Protein AF-A0A5B0QTJ1-F1 (afdb_monomer_lite)

Sequence (177 aa):
MWSIIQPILIGTLFATACVSAVLLEVTHNDKIYWLCSVDHELPADVKPSEVPFRFVGDNVHGKGPKESRFRMMEGTTAKPIWIGNGLPNADHPKWGYGQSEQAKIRFGSTLGALEEDLGYFILVTLNLPGDLAKVEPETWTEILKANRKKLRDAVAREKKNRTQNVLKVQEANHHLN

Radius of gyration: 17.97 Å; chains: 1; bounding box: 39×51×55 Å

Foldseek 3Di:
DDDDDDDDDDDDDDDDDLALWDWDWDDDPNFIKIKTAPSGDDDPPDDLLNDQKGWDDDWDFDPDPATKIKTKMFGNAQQFKAKAALDQDPPFDRTGDGHGDIDIDIHDFCCVLAVDGLHTIMMMGSDDVVVVDDRYNVVVSVRCNVCVVVSSVSSVVSVVVNVVVVVVVVVVVVVVD

Secondary structure (DSSP, 8-state):
----------------------EEEEEETTEEEEEEETT----TTS-GGGSSEEEEEEEEEPSSSS--EEEEEEE-SSS-BEEE-S-TT--S-SS-B-TT-EEEEEEEETHHHHSS---EEEEEE-S-GGGT---SHHHHHHHHHHTHHHHHHHHHHHHHHHHHHHHHHHHHHHT--

Organism: NCBI:txid56615

pLDDT: mean 73.67, std 16.52, range [30.31, 94.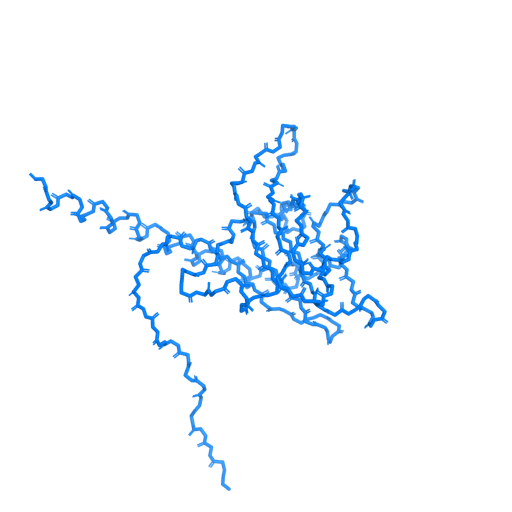62]

Structure (mmCIF, N/CA/C/O backbone):
data_AF-A0A5B0QTJ1-F1
#
_entry.id   AF-A0A5B0QTJ1-F1
#
loop_
_atom_site.group_PDB
_atom_site.id
_atom_site.type_symbol
_atom_site.label_atom_id
_atom_site.label_alt_id
_atom_site.label_comp_id
_atom_site.label_asym_id
_atom_site.label_entity_id
_atom_site.label_seq_id
_atom_site.pdbx_PDB_ins_code
_atom_site.Cartn_x
_atom_site.Cartn_y
_atom_site.Cart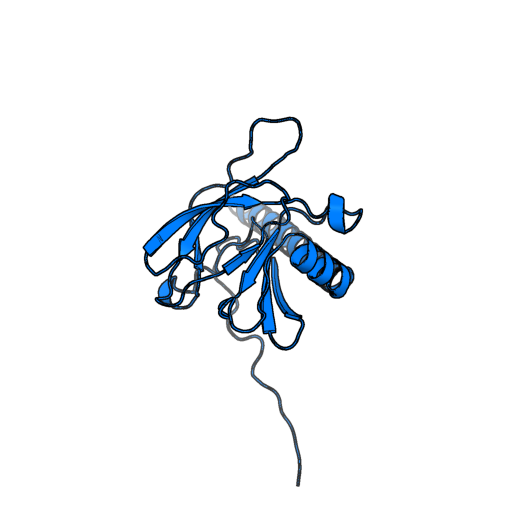n_z
_atom_site.occupancy
_atom_site.B_iso_or_equiv
_atom_site.auth_seq_id
_atom_site.auth_comp_id
_atom_site.auth_asym_id
_atom_site.auth_atom_id
_atom_site.pdbx_PDB_model_num
ATOM 1 N N . MET A 1 1 ? -5.214 -32.773 25.399 1.00 37.38 1 MET A N 1
ATOM 2 C CA . MET A 1 1 ? -3.941 -32.983 24.679 1.00 37.38 1 MET A CA 1
ATOM 3 C C . MET A 1 1 ? -3.869 -31.983 23.535 1.00 37.38 1 MET A C 1
ATOM 5 O O . MET A 1 1 ? -4.754 -31.992 22.692 1.00 37.38 1 MET A O 1
ATOM 9 N N . TRP A 1 2 ? -2.881 -31.086 23.575 1.00 30.31 2 TRP A N 1
ATOM 10 C CA . TRP A 1 2 ? -2.340 -30.358 22.413 1.00 30.31 2 TRP A CA 1
ATOM 11 C C . TRP A 1 2 ? -1.674 -31.394 21.449 1.00 30.31 2 TRP A C 1
ATOM 13 O O . TRP A 1 2 ? -1.455 -32.515 21.894 1.00 30.31 2 TRP A O 1
ATOM 23 N N . SER A 1 3 ? -1.269 -31.188 20.187 1.00 47.53 3 SER A N 1
ATOM 24 C CA . SER A 1 3 ? -0.840 -30.002 19.434 1.00 47.53 3 SER A CA 1
ATOM 25 C C . SER A 1 3 ? -0.382 -30.400 18.004 1.00 47.53 3 SER A C 1
ATOM 27 O O . SER A 1 3 ? 0.082 -31.524 17.838 1.00 47.53 3 SER A O 1
ATOM 29 N N . ILE A 1 4 ? -0.348 -29.409 17.088 1.00 48.38 4 ILE A N 1
ATOM 30 C CA . ILE A 1 4 ? 0.548 -29.219 15.905 1.00 48.38 4 ILE A CA 1
ATOM 31 C C . ILE A 1 4 ? 0.248 -30.160 14.704 1.00 48.38 4 ILE A C 1
ATOM 33 O O . ILE A 1 4 ? 0.205 -31.369 14.856 1.00 48.38 4 ILE A O 1
ATOM 37 N N . ILE A 1 5 ? -0.028 -29.693 13.474 1.00 43.06 5 ILE A N 1
ATOM 38 C CA . ILE A 1 5 ? 0.850 -28.903 12.587 1.00 43.06 5 ILE A CA 1
ATOM 39 C C . ILE A 1 5 ? 0.047 -27.943 11.672 1.00 43.06 5 ILE A C 1
ATOM 41 O O . ILE A 1 5 ? -0.820 -28.361 10.916 1.00 43.06 5 ILE A O 1
ATOM 45 N N . GLN A 1 6 ? 0.404 -26.661 11.803 1.00 39.69 6 GLN A N 1
ATOM 46 C CA . GLN A 1 6 ? 0.530 -25.532 10.857 1.00 39.69 6 GLN A CA 1
ATOM 47 C C . GLN A 1 6 ? -0.255 -25.478 9.521 1.00 39.69 6 GLN A C 1
ATOM 49 O O . GLN A 1 6 ? -0.336 -26.461 8.789 1.00 39.69 6 GLN A O 1
ATOM 54 N N . PRO A 1 7 ? -0.733 -24.270 9.141 1.00 39.62 7 PRO A N 1
ATOM 55 C CA . PRO A 1 7 ? -1.406 -24.026 7.872 1.00 39.62 7 PRO A CA 1
ATOM 56 C C . PRO A 1 7 ? -0.426 -24.252 6.723 1.00 39.62 7 PRO A C 1
ATOM 58 O O . PRO A 1 7 ? 0.738 -23.851 6.802 1.00 39.62 7 PRO A O 1
ATOM 61 N N . ILE A 1 8 ? -0.913 -24.882 5.658 1.00 37.19 8 ILE A N 1
ATOM 62 C CA . ILE A 1 8 ? -0.188 -25.098 4.409 1.00 37.19 8 ILE A CA 1
ATOM 63 C C . ILE A 1 8 ? 0.128 -23.728 3.799 1.00 37.19 8 ILE A C 1
ATOM 65 O O . ILE A 1 8 ? -0.650 -23.127 3.065 1.00 37.19 8 ILE A O 1
ATOM 69 N N . LEU A 1 9 ? 1.292 -23.219 4.185 1.00 34.72 9 LEU A N 1
ATOM 70 C CA . LEU A 1 9 ? 2.129 -22.338 3.399 1.00 34.72 9 LEU A CA 1
ATOM 71 C C . LEU A 1 9 ? 2.622 -23.145 2.184 1.00 34.72 9 LEU A C 1
ATOM 73 O O . LEU A 1 9 ? 2.981 -24.310 2.332 1.00 34.72 9 LEU A O 1
ATOM 77 N N . ILE A 1 10 ? 2.768 -22.473 1.040 1.00 42.69 10 ILE A N 1
ATOM 78 C CA . ILE A 1 10 ? 3.653 -22.874 -0.069 1.00 42.69 10 ILE A CA 1
ATOM 79 C C . ILE A 1 10 ? 3.132 -24.079 -0.868 1.00 42.69 10 ILE A C 1
ATOM 81 O O . ILE A 1 10 ? 3.522 -25.219 -0.634 1.00 42.69 10 ILE A O 1
ATOM 85 N N . GLY A 1 11 ? 2.266 -23.823 -1.852 1.00 35.84 11 GLY A N 1
ATOM 86 C CA . GLY A 1 11 ? 1.607 -24.912 -2.571 1.00 35.84 11 GLY A CA 1
ATOM 87 C C . GLY A 1 11 ? 1.233 -24.702 -4.030 1.00 35.84 11 GLY A C 1
ATOM 88 O O . GLY A 1 11 ? 0.509 -25.551 -4.522 1.00 35.84 11 GLY A O 1
ATOM 89 N N . THR A 1 12 ? 1.717 -23.676 -4.739 1.00 41.53 12 THR A N 1
ATOM 90 C CA . THR A 1 12 ? 1.723 -23.723 -6.216 1.00 41.53 12 THR A CA 1
ATOM 91 C C . THR A 1 12 ? 2.753 -22.762 -6.794 1.00 41.53 12 THR A C 1
ATOM 93 O O . THR A 1 12 ? 2.550 -21.560 -6.913 1.00 41.53 12 THR A O 1
ATOM 96 N N . LEU A 1 13 ? 3.911 -23.331 -7.117 1.00 40.44 13 LEU A N 1
ATOM 97 C CA . LEU A 1 13 ? 4.976 -22.713 -7.890 1.00 40.44 13 LEU A CA 1
ATOM 98 C C . LEU A 1 13 ? 4.757 -23.067 -9.372 1.00 40.44 13 LEU A C 1
ATOM 100 O O . LEU A 1 13 ? 4.503 -24.227 -9.686 1.00 40.44 13 LEU A O 1
ATOM 104 N N . PHE A 1 14 ? 4.961 -22.059 -10.228 1.00 39.28 14 PHE A N 1
ATOM 105 C CA . PHE A 1 14 ? 5.116 -22.068 -11.695 1.00 39.28 14 PHE A CA 1
ATOM 106 C C . PHE A 1 14 ? 3.860 -21.974 -12.582 1.00 39.28 14 PHE A C 1
ATOM 108 O O . PHE A 1 14 ? 3.299 -22.980 -12.997 1.00 39.28 14 PHE A O 1
ATOM 115 N N . ALA A 1 15 ? 3.557 -20.753 -13.049 1.00 37.19 15 ALA A N 1
ATOM 116 C CA . ALA A 1 15 ? 3.979 -20.299 -14.383 1.00 37.19 15 ALA A CA 1
ATOM 117 C C . ALA A 1 15 ? 3.923 -18.755 -14.512 1.00 37.19 15 ALA A C 1
ATOM 119 O O . ALA A 1 15 ? 2.951 -18.100 -14.163 1.00 37.19 15 ALA A O 1
ATOM 120 N N . THR A 1 16 ? 5.037 -18.219 -14.999 1.00 37.88 16 THR A N 1
ATOM 121 C CA . THR A 1 16 ? 5.448 -16.858 -15.384 1.00 37.88 16 THR A CA 1
ATOM 122 C C . THR A 1 16 ? 4.385 -15.779 -15.674 1.00 37.88 16 THR A C 1
ATOM 124 O O . THR A 1 16 ? 3.802 -15.730 -16.752 1.00 37.88 16 THR A O 1
ATOM 127 N N . ALA A 1 17 ? 4.339 -14.779 -14.790 1.00 37.94 17 ALA A N 1
ATOM 128 C CA . ALA A 1 17 ? 4.513 -13.363 -15.130 1.00 37.94 17 ALA A CA 1
ATOM 129 C C . ALA A 1 17 ? 5.384 -12.732 -14.024 1.00 37.94 17 ALA A C 1
ATOM 131 O O . ALA A 1 17 ? 5.374 -13.205 -12.887 1.00 37.94 17 ALA A O 1
ATOM 132 N N . CYS A 1 18 ? 6.215 -11.744 -14.350 1.00 40.78 18 CYS A N 1
ATOM 133 C CA . CYS A 1 18 ? 7.129 -11.096 -13.404 1.00 40.78 18 CYS A CA 1
ATOM 134 C C . CYS A 1 18 ? 6.363 -10.239 -12.391 1.00 40.78 18 CYS A C 1
ATOM 136 O O . CYS A 1 18 ? 6.282 -9.029 -12.541 1.00 40.78 18 CYS A O 1
ATOM 138 N N . VAL A 1 19 ? 5.842 -10.858 -11.339 1.00 48.09 19 VAL A N 1
ATOM 139 C CA . VAL A 1 19 ? 5.060 -10.165 -10.317 1.00 48.09 19 VAL A CA 1
ATOM 140 C C . VAL A 1 19 ? 6.024 -9.493 -9.338 1.00 48.09 19 VAL A C 1
ATOM 142 O O . VAL A 1 19 ? 6.420 -10.093 -8.344 1.00 48.09 19 VAL A O 1
ATOM 145 N N . SER A 1 20 ? 6.469 -8.271 -9.652 1.00 53.62 20 SER A N 1
ATOM 146 C CA . SER A 1 20 ? 7.211 -7.438 -8.700 1.00 53.62 20 SER A CA 1
ATOM 147 C C . SER A 1 20 ? 6.248 -6.913 -7.647 1.00 53.62 20 SER A C 1
ATOM 149 O O . SER A 1 20 ? 5.366 -6.140 -7.980 1.00 53.62 20 SER A O 1
ATOM 151 N N . ALA A 1 21 ? 6.337 -7.346 -6.389 1.00 67.69 21 ALA A N 1
ATOM 152 C CA . ALA A 1 21 ? 5.269 -7.011 -5.445 1.00 67.69 21 ALA A CA 1
ATOM 153 C C . ALA A 1 21 ? 5.648 -7.095 -3.968 1.00 67.69 21 ALA A C 1
ATOM 155 O O . ALA A 1 21 ? 5.596 -8.155 -3.353 1.00 67.69 21 ALA A O 1
ATOM 156 N N . VAL A 1 22 ? 5.895 -5.941 -3.339 1.00 80.88 22 VAL A N 1
ATOM 157 C CA . VAL A 1 22 ? 5.878 -5.854 -1.871 1.00 80.88 22 VAL A CA 1
ATOM 158 C C . VAL A 1 22 ? 4.478 -5.468 -1.409 1.00 80.88 22 VAL A C 1
ATOM 160 O O . VAL A 1 22 ? 4.055 -4.326 -1.589 1.00 80.88 22 VAL A O 1
ATOM 163 N N . LEU A 1 23 ? 3.791 -6.431 -0.797 1.00 87.44 23 LEU A N 1
ATOM 164 C CA . LEU A 1 23 ? 2.561 -6.240 -0.037 1.00 87.44 23 LEU A CA 1
ATOM 165 C C . LEU A 1 23 ? 2.793 -6.766 1.381 1.00 87.44 23 LEU A C 1
ATOM 167 O O . LEU A 1 23 ? 3.123 -7.937 1.565 1.00 87.44 23 LEU A O 1
ATOM 171 N N . LEU A 1 24 ? 2.662 -5.897 2.378 1.00 87.19 24 LEU A N 1
ATOM 172 C CA . LEU A 1 24 ? 2.879 -6.243 3.778 1.00 87.19 24 LEU A CA 1
ATOM 173 C C . LEU A 1 24 ? 1.640 -5.893 4.596 1.00 87.19 24 LEU A C 1
ATOM 175 O O . LEU A 1 24 ? 1.305 -4.720 4.741 1.00 87.19 24 LEU A O 1
ATOM 179 N N . GLU A 1 25 ? 0.998 -6.909 5.161 1.00 89.69 25 GLU A N 1
ATOM 180 C CA . GLU A 1 25 ? -0.056 -6.726 6.156 1.00 89.69 25 GLU A CA 1
ATOM 181 C C . GLU A 1 25 ? 0.549 -6.364 7.517 1.00 89.69 25 GLU A C 1
ATOM 183 O O . GLU A 1 25 ? 1.522 -6.976 7.975 1.00 89.69 25 GLU A O 1
ATOM 188 N N . VAL A 1 26 ? -0.012 -5.342 8.156 1.00 90.44 26 VAL A N 1
ATOM 189 C CA . VAL A 1 26 ? 0.431 -4.814 9.445 1.00 90.44 26 VAL A CA 1
ATOM 190 C C . VAL A 1 26 ? -0.771 -4.427 10.297 1.00 90.44 26 VAL A C 1
ATOM 192 O O . VAL A 1 26 ? -1.801 -3.991 9.787 1.00 90.44 26 VAL A 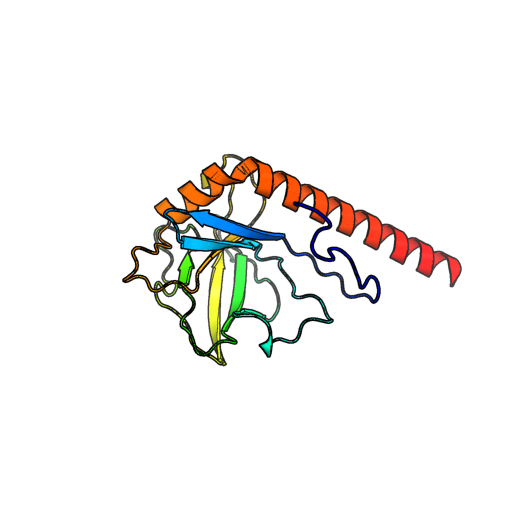O 1
ATOM 195 N N . THR A 1 27 ? -0.613 -4.534 11.612 1.00 91.69 27 THR A N 1
ATOM 196 C CA . THR A 1 27 ? -1.620 -4.083 12.575 1.00 91.69 27 THR A CA 1
ATOM 197 C C . THR A 1 27 ? -1.150 -2.800 13.245 1.00 91.69 27 THR A C 1
ATOM 199 O O . THR A 1 27 ? -0.004 -2.718 13.692 1.00 91.69 27 THR A O 1
ATOM 202 N N . HIS A 1 28 ? -2.029 -1.805 13.334 1.00 89.69 28 HIS A N 1
ATOM 203 C CA . HIS A 1 28 ? -1.787 -0.550 14.044 1.00 89.69 28 HIS A CA 1
ATOM 204 C C . HIS A 1 28 ? -3.086 -0.089 14.714 1.00 89.69 28 HIS A C 1
ATOM 206 O O . HIS A 1 28 ? -4.120 -0.013 14.054 1.00 89.69 28 HIS A O 1
ATOM 212 N N . ASN A 1 29 ? -3.045 0.179 16.024 1.00 89.50 29 ASN A N 1
ATOM 213 C CA . ASN A 1 29 ? -4.222 0.513 16.843 1.00 89.50 29 ASN A CA 1
ATOM 214 C C . ASN A 1 29 ? -5.395 -0.467 16.636 1.00 89.50 29 ASN A C 1
ATOM 216 O O . ASN A 1 29 ? -6.523 -0.059 16.369 1.00 89.50 29 ASN A O 1
ATOM 220 N N . ASP A 1 30 ? -5.097 -1.770 16.681 1.00 88.62 30 ASP A N 1
ATOM 221 C CA . ASP A 1 30 ? -6.047 -2.876 16.477 1.00 88.62 30 ASP A CA 1
ATOM 222 C C . ASP A 1 30 ? -6.745 -2.909 15.106 1.00 88.62 30 ASP A C 1
ATOM 224 O O . ASP A 1 30 ? -7.722 -3.637 14.916 1.00 88.62 30 ASP A O 1
ATOM 228 N N . LYS A 1 31 ? -6.244 -2.150 14.122 1.00 88.50 31 LYS A N 1
ATOM 229 C CA . LYS A 1 31 ? -6.743 -2.151 12.740 1.00 88.50 31 LYS A CA 1
ATOM 230 C C . LYS A 1 31 ? -5.730 -2.758 11.785 1.00 88.50 31 LYS A C 1
ATOM 232 O O . LYS A 1 31 ? -4.521 -2.621 11.979 1.00 88.50 31 LYS A O 1
ATOM 237 N N . ILE A 1 32 ? -6.246 -3.413 10.749 1.00 89.25 32 ILE A N 1
ATOM 238 C CA . ILE A 1 32 ? -5.441 -4.033 9.701 1.00 89.25 32 ILE A CA 1
ATOM 239 C C . ILE A 1 32 ? -5.184 -2.997 8.612 1.00 89.25 32 ILE A C 1
ATOM 241 O O . ILE A 1 32 ? -6.103 -2.340 8.114 1.00 89.25 32 ILE A O 1
ATOM 245 N N . TYR A 1 33 ? -3.918 -2.882 8.239 1.00 89.75 33 TYR A N 1
ATOM 246 C CA . TYR A 1 33 ? -3.470 -2.091 7.112 1.00 89.75 33 TYR A CA 1
ATOM 247 C C . TYR A 1 33 ? -2.573 -2.926 6.210 1.00 89.75 33 TYR A C 1
ATOM 249 O O . TYR A 1 33 ? -1.880 -3.839 6.659 1.00 89.75 33 TYR A O 1
ATOM 257 N N . TRP A 1 34 ? -2.517 -2.547 4.942 1.00 89.88 34 TRP A N 1
ATOM 258 C CA . TRP A 1 34 ? -1.574 -3.089 3.982 1.00 89.88 34 TRP A CA 1
ATOM 259 C C . TRP A 1 34 ? -0.650 -1.983 3.492 1.00 89.88 34 TRP A C 1
ATOM 261 O O . TRP A 1 34 ? -1.101 -0.961 2.979 1.00 89.88 34 TRP A O 1
ATOM 271 N N . LEU A 1 35 ? 0.655 -2.193 3.640 1.00 89.50 35 LEU A N 1
ATOM 272 C CA . LEU A 1 35 ? 1.676 -1.401 2.968 1.00 89.50 35 LEU A CA 1
ATOM 273 C C . LEU A 1 35 ? 1.931 -2.024 1.601 1.00 89.50 35 LEU A C 1
ATOM 275 O O . LEU A 1 35 ? 2.401 -3.160 1.510 1.00 89.50 35 LEU A O 1
ATOM 279 N N . CYS A 1 36 ? 1.620 -1.284 0.545 1.00 88.44 36 CYS A N 1
ATOM 280 C CA . CYS A 1 36 ? 1.695 -1.769 -0.825 1.00 88.44 36 CYS A CA 1
ATOM 281 C C . CYS A 1 36 ? 2.653 -0.905 -1.646 1.00 88.44 36 CYS A C 1
ATOM 283 O O . CYS A 1 36 ? 2.528 0.322 -1.667 1.00 88.44 36 CYS A O 1
ATOM 285 N N . SER A 1 37 ? 3.624 -1.540 -2.301 1.00 88.12 37 SER A N 1
ATOM 286 C CA . SER A 1 37 ? 4.520 -0.862 -3.240 1.00 88.12 37 SER A CA 1
ATOM 287 C C . SER A 1 37 ? 3.767 -0.462 -4.506 1.00 88.12 37 SER A C 1
ATOM 289 O O . SER A 1 37 ? 2.931 -1.216 -4.991 1.00 88.12 37 SER A O 1
ATOM 291 N N . VAL A 1 38 ? 4.104 0.683 -5.103 1.00 84.00 38 VAL A N 1
ATOM 292 C CA . VAL A 1 38 ? 3.542 1.083 -6.407 1.00 84.00 38 VAL A CA 1
ATOM 293 C C . VAL A 1 38 ? 3.860 0.087 -7.518 1.00 84.00 38 VAL A C 1
ATOM 295 O O . VAL A 1 38 ? 3.104 -0.028 -8.477 1.00 84.00 38 VAL A O 1
ATOM 298 N N . ASP A 1 39 ? 4.973 -0.634 -7.390 1.00 80.44 39 ASP A N 1
ATOM 299 C CA . ASP A 1 39 ? 5.388 -1.626 -8.373 1.00 80.44 39 ASP A CA 1
ATOM 300 C C . ASP A 1 39 ? 4.608 -2.934 -8.216 1.00 80.44 39 ASP A C 1
ATOM 302 O O . ASP A 1 39 ? 4.736 -3.781 -9.083 1.00 80.44 39 ASP A O 1
ATOM 306 N N . HIS A 1 40 ? 3.769 -3.066 -7.174 1.00 81.75 40 HIS A N 1
ATOM 307 C CA . HIS A 1 40 ? 2.982 -4.264 -6.900 1.00 81.75 40 HIS A CA 1
ATOM 308 C C . HIS A 1 40 ? 2.143 -4.693 -8.098 1.00 81.75 40 HIS A C 1
ATOM 310 O O . HIS A 1 40 ? 1.293 -3.954 -8.593 1.00 81.75 40 HIS A O 1
ATOM 316 N N . GLU A 1 41 ? 2.360 -5.920 -8.534 1.00 77.81 41 GLU A N 1
ATOM 317 C CA . GLU A 1 41 ? 1.497 -6.614 -9.473 1.00 77.81 41 GLU A CA 1
ATOM 318 C C . GLU A 1 41 ? 0.777 -7.752 -8.752 1.00 77.81 41 GLU A C 1
ATOM 320 O O . GLU A 1 41 ? 1.273 -8.303 -7.768 1.00 77.81 41 GLU A O 1
ATOM 325 N N . LEU A 1 42 ? -0.420 -8.087 -9.226 1.00 74.81 42 LEU A N 1
ATOM 326 C CA . LEU A 1 42 ? -1.103 -9.276 -8.742 1.00 74.81 42 LEU A CA 1
ATOM 327 C C . LEU A 1 42 ? -0.491 -10.511 -9.399 1.00 74.81 42 LEU A C 1
ATOM 329 O O . LEU A 1 42 ? -0.185 -10.463 -10.594 1.00 74.81 42 LEU A O 1
ATOM 333 N N . PRO A 1 43 ? -0.354 -11.622 -8.659 1.00 73.81 43 PRO A N 1
ATOM 334 C CA . PRO A 1 43 ? -0.045 -12.907 -9.260 1.00 73.81 43 PRO A CA 1
ATOM 335 C C . PRO A 1 43 ? -1.019 -13.247 -10.394 1.00 73.81 43 PRO A C 1
ATOM 337 O O . PRO A 1 43 ? -2.213 -12.971 -10.291 1.00 73.81 43 PRO A O 1
ATOM 340 N N . ALA A 1 44 ? -0.513 -13.827 -11.487 1.00 71.06 44 ALA A N 1
ATOM 341 C CA . ALA A 1 44 ? -1.314 -14.117 -12.683 1.00 71.06 44 ALA A CA 1
ATOM 342 C C . ALA A 1 44 ? -2.462 -15.111 -12.419 1.00 71.06 44 ALA A C 1
ATOM 344 O O . ALA A 1 44 ? -3.455 -15.131 -13.144 1.00 71.06 44 ALA A O 1
ATOM 345 N N . ASP A 1 45 ? -2.315 -15.933 -11.385 1.00 74.12 45 ASP A N 1
ATOM 346 C CA . ASP A 1 45 ? -3.292 -16.900 -10.896 1.00 74.12 45 ASP A CA 1
ATOM 347 C C . ASP A 1 45 ? -4.364 -16.283 -9.983 1.00 74.12 45 ASP A C 1
ATOM 349 O O . ASP A 1 45 ? -5.403 -16.908 -9.771 1.00 74.12 45 ASP A O 1
ATOM 353 N N . VAL A 1 46 ? -4.159 -15.058 -9.490 1.00 73.31 46 VAL A N 1
ATOM 354 C CA . VAL A 1 46 ? -5.125 -14.343 -8.647 1.00 73.31 46 VAL A CA 1
ATOM 355 C C . VAL A 1 46 ? -6.086 -13.550 -9.523 1.00 73.31 46 VAL A C 1
ATOM 357 O O . VAL A 1 46 ? -5.699 -12.660 -10.288 1.00 73.31 46 VAL A O 1
ATOM 360 N N . LYS A 1 47 ? -7.382 -13.833 -9.394 1.00 80.75 47 LYS A N 1
ATOM 361 C CA . LYS A 1 47 ? -8.416 -13.107 -10.129 1.00 80.75 47 LYS A CA 1
ATOM 362 C C . LYS A 1 47 ? -8.640 -11.727 -9.506 1.00 80.75 47 LYS A C 1
ATOM 364 O O . LYS A 1 47 ? -8.643 -11.591 -8.283 1.00 80.75 47 LYS A O 1
ATOM 369 N N . PRO A 1 48 ? -8.965 -10.699 -10.312 1.00 76.00 48 PRO A N 1
ATOM 370 C CA . PRO A 1 48 ? -9.282 -9.366 -9.793 1.00 76.00 48 PRO A CA 1
ATOM 371 C C . PRO A 1 48 ? -10.400 -9.354 -8.740 1.00 76.00 48 PRO A C 1
ATOM 373 O O . PRO A 1 48 ? -10.366 -8.551 -7.817 1.00 76.00 48 PRO A O 1
ATOM 376 N N . SER A 1 49 ? -11.373 -10.264 -8.849 1.00 77.75 49 SER A N 1
ATOM 377 C CA . SER A 1 49 ? -12.479 -10.406 -7.893 1.00 77.75 49 SER A CA 1
ATOM 378 C C . SER A 1 49 ? -12.066 -10.938 -6.516 1.00 77.75 49 SER A C 1
ATOM 380 O O . SER A 1 49 ? -12.883 -10.933 -5.603 1.00 77.75 49 SER A O 1
ATOM 382 N N . GLU A 1 50 ? -10.843 -11.448 -6.370 1.00 77.38 50 GLU A N 1
ATOM 383 C CA . GLU A 1 50 ? -10.346 -12.072 -5.135 1.00 77.38 50 GLU A CA 1
ATOM 384 C C . GLU A 1 50 ? -9.561 -11.098 -4.252 1.00 77.38 50 GLU A C 1
ATOM 386 O O . GLU A 1 50 ? -9.231 -11.415 -3.111 1.00 77.38 50 GLU A O 1
ATOM 391 N N . VAL A 1 51 ? -9.286 -9.896 -4.754 1.00 81.38 51 VAL A N 1
ATOM 392 C CA . VAL A 1 51 ? -8.598 -8.839 -4.013 1.00 81.38 51 VAL A CA 1
ATOM 393 C C . VAL A 1 51 ? -9.531 -7.656 -3.794 1.00 81.38 51 VAL A C 1
ATOM 395 O O . VAL A 1 51 ? -10.515 -7.515 -4.517 1.00 81.38 51 VAL A O 1
ATOM 398 N N . PRO A 1 52 ? -9.270 -6.794 -2.799 1.00 79.69 52 PRO A N 1
ATOM 399 C CA . PRO A 1 52 ? -10.059 -5.584 -2.607 1.00 79.69 52 PRO A CA 1
ATOM 400 C C . PRO A 1 52 ? -9.746 -4.496 -3.637 1.00 79.69 52 PRO A C 1
ATOM 402 O O . PRO A 1 52 ? -10.625 -3.713 -3.977 1.00 79.69 52 PRO A O 1
ATOM 405 N N . PHE A 1 53 ? -8.518 -4.440 -4.144 1.00 84.25 53 PHE A N 1
ATOM 406 C CA . PHE A 1 53 ? -8.104 -3.482 -5.160 1.00 84.25 53 PHE A CA 1
ATOM 407 C C . PHE A 1 53 ? -7.015 -4.069 -6.042 1.00 84.25 53 PHE A C 1
ATOM 409 O O . PHE A 1 53 ? -6.341 -5.029 -5.669 1.00 84.25 53 PHE A O 1
ATOM 416 N N . ARG A 1 54 ? -6.767 -3.408 -7.169 1.00 85.62 54 ARG A N 1
ATOM 417 C CA . ARG A 1 54 ? -5.594 -3.662 -8.002 1.00 85.62 54 ARG A CA 1
ATOM 418 C C . ARG A 1 54 ? -5.050 -2.380 -8.598 1.00 85.62 54 ARG A C 1
ATOM 420 O O . ARG A 1 54 ? -5.770 -1.393 -8.734 1.00 85.62 54 ARG A O 1
ATOM 427 N N . PHE A 1 55 ? -3.794 -2.417 -9.013 1.00 86.00 55 PHE A N 1
ATOM 428 C CA . PHE A 1 55 ? -3.275 -1.397 -9.905 1.00 86.00 55 PHE A CA 1
ATOM 429 C C . PHE A 1 55 ? -3.533 -1.771 -11.362 1.00 86.00 55 PHE A C 1
ATOM 431 O O . PHE A 1 55 ? -3.442 -2.939 -11.737 1.00 86.00 55 PHE A O 1
ATOM 438 N N . VAL A 1 56 ? -3.849 -0.771 -12.177 1.00 84.81 56 VAL A N 1
ATOM 439 C CA . VAL A 1 56 ? -4.111 -0.922 -13.608 1.00 84.81 56 VAL A CA 1
ATOM 440 C C . VAL A 1 56 ? -3.216 0.024 -14.406 1.00 84.81 56 VAL A C 1
ATOM 442 O O . VAL A 1 56 ? -2.905 1.131 -13.966 1.00 84.81 56 VAL A O 1
ATOM 445 N N . GLY A 1 57 ? -2.786 -0.429 -15.583 1.00 81.25 57 GLY A N 1
ATOM 446 C CA . GLY A 1 57 ? -1.901 0.328 -16.466 1.00 81.25 57 GLY A CA 1
ATOM 447 C C . GLY A 1 57 ? -0.482 0.548 -15.928 1.00 81.25 57 GLY A C 1
ATOM 448 O O . GLY A 1 57 ? -0.082 0.036 -14.874 1.00 81.25 57 GLY A O 1
ATOM 449 N N . ASP A 1 58 ? 0.271 1.329 -16.699 1.00 79.44 58 ASP A N 1
ATOM 450 C CA . ASP A 1 58 ? 1.690 1.575 -16.467 1.00 79.44 58 ASP A CA 1
ATOM 451 C C . ASP A 1 58 ? 1.949 2.631 -15.391 1.00 79.44 58 ASP A C 1
ATOM 453 O O . ASP A 1 58 ? 1.169 3.562 -15.160 1.00 79.44 58 ASP A O 1
ATOM 457 N N . ASN A 1 59 ? 3.123 2.517 -14.773 1.00 75.56 59 ASN A N 1
ATOM 458 C CA . ASN A 1 59 ? 3.659 3.537 -13.888 1.00 75.56 59 ASN A CA 1
ATOM 459 C C . ASN A 1 59 ? 4.021 4.800 -14.669 1.00 75.56 59 ASN A C 1
ATOM 461 O O . ASN A 1 59 ? 4.933 4.806 -15.497 1.00 75.56 59 ASN A O 1
ATOM 465 N N . VAL A 1 60 ? 3.365 5.908 -14.338 1.00 74.81 60 VAL A N 1
ATOM 466 C CA . VAL A 1 60 ? 3.675 7.215 -14.915 1.00 74.81 60 VAL A CA 1
ATOM 467 C C . VAL A 1 60 ? 4.563 7.984 -13.947 1.00 74.81 60 VAL A C 1
ATOM 469 O O . VAL A 1 60 ? 4.179 8.274 -12.812 1.00 74.81 60 VAL A O 1
ATOM 472 N N . HIS A 1 61 ? 5.755 8.354 -14.407 1.00 70.31 61 HIS A N 1
ATOM 473 C CA . HIS A 1 61 ? 6.634 9.249 -13.665 1.00 70.31 61 HIS A CA 1
ATOM 474 C C . HIS A 1 61 ? 6.103 10.680 -13.787 1.00 70.31 61 HIS A C 1
ATOM 476 O O . HIS A 1 61 ? 5.875 11.191 -14.886 1.00 70.31 61 HIS A O 1
ATOM 482 N N . GLY A 1 62 ? 5.866 11.326 -12.648 1.00 61.56 62 GLY A N 1
ATOM 483 C CA . GLY A 1 62 ? 5.518 12.737 -12.607 1.00 61.56 62 GLY A CA 1
ATOM 484 C C . GLY A 1 62 ? 6.640 13.597 -13.176 1.00 61.56 62 GLY A C 1
ATOM 485 O O . GLY A 1 62 ? 7.810 13.361 -12.894 1.00 61.56 62 GLY A O 1
ATOM 486 N N . LYS A 1 63 ? 6.286 14.637 -13.934 1.00 49.88 63 LYS A N 1
ATOM 487 C CA . LYS A 1 63 ? 7.233 15.695 -14.299 1.00 49.88 63 LYS A CA 1
ATOM 488 C C . LYS A 1 63 ? 7.381 16.644 -13.104 1.00 49.88 63 LYS A C 1
ATOM 490 O O . LYS A 1 63 ? 6.406 17.286 -12.722 1.00 49.88 63 LYS A O 1
ATOM 495 N N . GLY A 1 64 ? 8.566 16.721 -12.498 1.00 52.91 64 GLY A N 1
ATOM 496 C CA . GLY A 1 64 ? 8.863 17.693 -11.440 1.00 52.91 64 GLY A CA 1
ATOM 497 C C . GLY A 1 64 ? 10.057 17.318 -10.549 1.00 52.91 64 GLY A C 1
ATOM 498 O O . GLY A 1 64 ? 10.456 16.158 -10.529 1.00 52.91 64 GLY A O 1
ATOM 499 N N . PRO A 1 65 ? 10.607 18.281 -9.781 1.00 40.12 65 PRO A N 1
ATOM 500 C CA . PRO A 1 65 ? 11.834 18.123 -8.983 1.00 40.12 65 PRO A CA 1
ATOM 501 C C . PRO A 1 65 ? 11.689 17.210 -7.754 1.00 40.12 65 PRO A C 1
ATOM 503 O O . PRO A 1 65 ? 12.667 16.930 -7.070 1.00 40.12 65 PRO A O 1
ATOM 506 N N . LYS A 1 66 ? 10.470 16.754 -7.455 1.00 54.66 66 LYS A N 1
ATOM 507 C CA . LYS A 1 66 ? 10.188 15.716 -6.463 1.00 54.66 66 LYS A CA 1
ATOM 508 C C . LYS A 1 66 ? 9.540 14.572 -7.221 1.00 54.66 66 LYS A C 1
ATOM 510 O O . LYS A 1 66 ? 8.352 14.648 -7.550 1.00 54.66 66 LYS A O 1
ATOM 515 N N . GLU A 1 67 ? 10.350 13.585 -7.579 1.00 60.72 67 GLU A N 1
ATOM 516 C CA . GLU A 1 67 ? 9.913 12.385 -8.277 1.00 60.72 67 GLU A CA 1
ATOM 517 C C . GLU A 1 67 ? 8.697 11.814 -7.543 1.00 60.72 67 GLU A C 1
ATOM 519 O O . GLU A 1 67 ? 8.758 11.426 -6.382 1.00 60.72 67 GLU A O 1
ATOM 524 N N . SER A 1 68 ? 7.539 11.881 -8.188 1.00 68.06 68 SER A N 1
ATOM 525 C CA . SER A 1 68 ? 6.322 11.254 -7.689 1.00 68.06 68 SER A CA 1
ATOM 526 C C . SER A 1 68 ? 5.914 10.241 -8.729 1.00 68.06 68 SER A C 1
ATOM 528 O O . SER A 1 68 ? 5.893 10.545 -9.924 1.00 68.06 68 SER A O 1
ATOM 530 N N . ARG A 1 69 ? 5.614 9.027 -8.283 1.00 79.25 69 ARG A N 1
ATOM 531 C CA . ARG A 1 69 ? 5.015 8.026 -9.155 1.00 79.25 69 ARG A CA 1
ATOM 532 C C . ARG A 1 69 ? 3.508 8.182 -9.138 1.00 79.25 69 ARG A C 1
ATOM 534 O O . ARG A 1 69 ? 2.929 8.614 -8.138 1.00 79.25 69 ARG A O 1
ATOM 541 N N . PHE A 1 70 ? 2.896 7.853 -10.265 1.00 81.06 70 PHE A N 1
ATOM 542 C CA . PHE A 1 70 ? 1.459 7.764 -10.424 1.00 81.06 70 PHE A CA 1
ATOM 543 C C . PHE A 1 70 ? 1.101 6.421 -11.037 1.00 81.06 70 PHE A C 1
ATOM 545 O O . PHE A 1 70 ? 1.783 5.950 -11.945 1.00 81.06 70 PHE A O 1
ATOM 552 N N . ARG A 1 71 ? -0.012 5.861 -10.584 1.00 84.31 71 ARG A N 1
ATOM 553 C CA . ARG A 1 71 ? -0.588 4.631 -11.118 1.00 84.31 71 ARG A CA 1
ATOM 554 C C . ARG A 1 71 ? -2.098 4.692 -10.957 1.00 84.31 71 ARG A C 1
ATOM 556 O O . ARG A 1 71 ? -2.595 5.306 -10.007 1.00 84.31 71 ARG A O 1
ATOM 563 N N . MET A 1 72 ? -2.819 4.109 -11.905 1.00 86.06 72 MET A N 1
ATOM 564 C CA . MET A 1 72 ? -4.257 3.945 -11.758 1.00 86.06 72 MET A CA 1
ATOM 565 C C . MET A 1 72 ? -4.517 2.784 -10.803 1.00 86.06 72 MET A C 1
ATOM 567 O O . MET A 1 72 ? -3.845 1.755 -10.859 1.00 86.06 72 MET A O 1
ATOM 571 N N . MET A 1 73 ? -5.481 2.962 -9.914 1.00 85.81 73 MET A N 1
ATOM 572 C CA . MET A 1 73 ? -5.950 1.938 -8.991 1.00 85.81 73 MET A CA 1
ATOM 573 C C . MET A 1 73 ? -7.437 1.722 -9.232 1.00 85.81 73 MET A C 1
ATOM 575 O O . MET A 1 73 ? -8.162 2.689 -9.447 1.00 85.81 73 MET A O 1
ATOM 579 N N . GLU A 1 74 ? -7.867 0.468 -9.209 1.00 84.38 74 GLU A N 1
ATOM 580 C CA . GLU A 1 74 ? -9.258 0.054 -9.368 1.00 84.38 74 GLU A CA 1
ATOM 581 C C . GLU A 1 74 ? -9.722 -0.666 -8.101 1.00 84.38 74 GLU A C 1
ATOM 583 O O . GLU A 1 74 ? -9.058 -1.601 -7.640 1.00 84.38 74 GLU A O 1
ATOM 588 N N . GLY A 1 75 ? -10.857 -0.236 -7.547 1.00 81.88 75 GLY A N 1
ATOM 589 C CA . GLY A 1 75 ? -11.548 -0.949 -6.474 1.00 81.88 75 GLY A CA 1
ATOM 590 C C . GLY A 1 75 ? -12.308 -2.159 -7.017 1.00 81.88 75 GLY A C 1
ATOM 591 O O . GLY A 1 75 ? -13.056 -2.059 -7.989 1.00 81.88 75 GLY A O 1
ATOM 592 N N . THR A 1 76 ? -12.137 -3.319 -6.391 1.00 80.38 76 THR A N 1
ATOM 593 C CA . THR A 1 76 ? -12.769 -4.587 -6.804 1.00 80.38 76 THR A CA 1
ATOM 594 C C . THR A 1 76 ? -13.754 -5.119 -5.763 1.00 80.38 76 THR A C 1
ATOM 596 O O . THR A 1 76 ? -14.453 -6.098 -6.014 1.00 80.38 76 THR A O 1
ATOM 599 N N . THR A 1 77 ? -13.872 -4.441 -4.619 1.00 77.81 77 THR A N 1
ATOM 600 C CA . THR A 1 77 ? -14.851 -4.730 -3.565 1.00 77.81 77 THR A CA 1
ATOM 601 C C . THR A 1 77 ? -15.969 -3.688 -3.520 1.00 77.81 77 THR A C 1
ATOM 603 O O . THR A 1 77 ? -15.763 -2.522 -3.837 1.00 77.81 77 THR A O 1
ATOM 606 N N . ALA A 1 78 ? -17.156 -4.098 -3.064 1.00 78.56 78 ALA A N 1
ATOM 607 C CA . ALA A 1 78 ? -18.256 -3.185 -2.749 1.00 78.56 78 ALA A CA 1
ATOM 608 C C . ALA A 1 78 ? -17.996 -2.347 -1.479 1.00 78.56 78 ALA A C 1
ATOM 610 O O . ALA A 1 78 ? -18.705 -1.377 -1.221 1.00 78.56 78 ALA A O 1
ATOM 611 N N . LYS A 1 79 ? -17.003 -2.726 -0.660 1.00 78.00 79 LYS A N 1
ATOM 612 C CA . LYS A 1 79 ? -16.608 -1.957 0.525 1.00 78.00 79 LYS A CA 1
ATOM 613 C C . LYS A 1 79 ? -15.682 -0.805 0.127 1.00 78.00 79 LYS A C 1
ATOM 615 O O . LYS A 1 79 ? -14.770 -1.036 -0.659 1.00 78.00 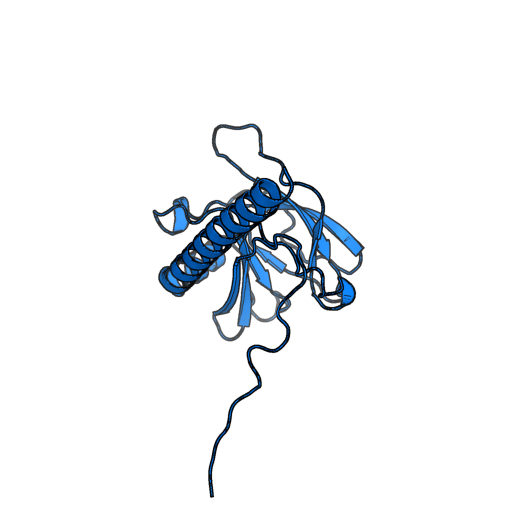79 LYS A O 1
ATOM 620 N N . PRO A 1 80 ? -15.845 0.391 0.714 1.00 79.75 80 PRO A N 1
ATOM 621 C CA . PRO A 1 80 ? -14.926 1.491 0.466 1.00 79.75 80 PRO A CA 1
ATOM 622 C C . PRO A 1 80 ? -13.511 1.134 0.934 1.00 79.75 80 PRO A C 1
ATOM 624 O O . PRO A 1 80 ? -13.327 0.546 2.004 1.00 79.75 80 PRO A O 1
ATOM 627 N N . ILE A 1 81 ? -12.517 1.525 0.140 1.00 82.31 81 ILE A N 1
ATOM 628 C CA . ILE A 1 81 ? -11.095 1.292 0.415 1.00 82.31 81 ILE A CA 1
ATOM 629 C C . ILE A 1 81 ? -10.413 2.612 0.727 1.00 82.31 81 ILE A C 1
ATOM 631 O O . ILE A 1 81 ? -10.433 3.522 -0.095 1.00 82.31 81 ILE A O 1
ATOM 635 N N . TRP A 1 82 ? -9.756 2.702 1.874 1.00 84.81 82 TRP A N 1
ATOM 636 C CA . TRP A 1 82 ? -9.103 3.923 2.333 1.00 84.81 82 TRP A CA 1
ATOM 637 C C . TRP A 1 82 ? -7.616 3.872 2.034 1.00 84.81 82 TRP A C 1
ATOM 639 O O . TRP A 1 82 ? -6.965 2.859 2.296 1.00 84.81 82 TRP A O 1
ATOM 649 N N . ILE A 1 83 ? -7.083 4.960 1.475 1.00 85.56 83 ILE A N 1
ATOM 650 C CA . ILE A 1 83 ? -5.717 5.014 0.956 1.00 85.56 83 ILE A CA 1
ATOM 651 C C . ILE A 1 83 ? -4.992 6.223 1.541 1.00 85.56 83 ILE A C 1
ATOM 653 O O . ILE A 1 83 ? -5.444 7.358 1.412 1.00 85.56 83 ILE A O 1
ATOM 657 N N . GLY A 1 84 ? -3.829 5.970 2.130 1.00 87.19 84 GLY A N 1
ATOM 658 C CA . GLY A 1 84 ? -2.859 6.972 2.553 1.00 87.19 84 GLY A CA 1
ATOM 659 C C . GLY A 1 84 ? -1.616 6.895 1.682 1.00 87.19 84 GLY A C 1
ATOM 660 O O . GLY A 1 84 ? -1.071 5.814 1.470 1.00 87.19 84 GLY A O 1
ATOM 661 N N . ASN A 1 85 ? -1.138 8.025 1.169 1.00 83.56 85 ASN A N 1
ATOM 662 C CA . ASN A 1 85 ? -0.006 8.061 0.236 1.00 83.56 85 ASN A CA 1
ATOM 663 C C . ASN A 1 85 ? 1.222 8.822 0.756 1.00 83.56 85 ASN A C 1
ATOM 665 O O . ASN A 1 85 ? 2.157 9.047 -0.009 1.00 83.56 85 ASN A O 1
ATOM 669 N N . GLY A 1 86 ? 1.216 9.238 2.025 1.00 81.00 86 GLY A N 1
ATOM 670 C CA . GLY A 1 86 ? 2.347 9.920 2.662 1.00 81.00 86 GLY A CA 1
ATOM 671 C C . GLY A 1 86 ? 2.624 11.339 2.152 1.00 81.00 86 GLY A C 1
ATOM 672 O O . GLY A 1 86 ? 3.659 11.910 2.491 1.00 81.00 86 GLY A O 1
ATOM 673 N N . LEU A 1 87 ? 1.740 11.928 1.335 1.00 80.19 87 LEU A N 1
ATOM 674 C CA . LEU A 1 87 ? 1.920 13.276 0.793 1.00 80.19 87 LEU A CA 1
ATOM 675 C C . LEU A 1 87 ? 1.049 14.297 1.552 1.00 80.19 87 LEU A C 1
ATOM 677 O O . LEU A 1 87 ? -0.171 14.155 1.552 1.00 80.19 87 LEU A O 1
ATOM 681 N N . PRO A 1 88 ? 1.633 15.364 2.134 1.00 68.44 88 PRO A N 1
ATOM 682 C CA . PRO A 1 88 ? 0.913 16.288 3.020 1.00 68.44 88 PRO A CA 1
ATOM 683 C C . PRO A 1 88 ? -0.174 17.126 2.324 1.00 68.44 88 PRO A C 1
ATOM 685 O O . PRO A 1 88 ? -1.170 17.464 2.950 1.00 68.44 88 PRO A O 1
ATOM 688 N N . ASN A 1 89 ? -0.014 17.417 1.026 1.00 62.03 89 ASN A N 1
ATOM 689 C CA . ASN A 1 89 ? -0.918 18.271 0.236 1.00 62.03 89 ASN A CA 1
ATOM 690 C C . ASN A 1 89 ? -1.371 17.596 -1.068 1.00 62.03 89 ASN A C 1
ATOM 692 O O . ASN A 1 89 ? -1.570 18.252 -2.087 1.00 62.03 89 ASN A O 1
ATOM 696 N N . ALA A 1 90 ? -1.425 16.267 -1.096 1.00 58.53 90 ALA A N 1
ATOM 697 C CA . ALA A 1 90 ? -1.961 15.576 -2.255 1.00 58.53 90 ALA A CA 1
ATOM 698 C C . ALA A 1 90 ? -3.474 15.846 -2.354 1.00 58.53 90 ALA A C 1
ATOM 700 O O . ALA A 1 90 ? -4.214 15.402 -1.481 1.00 58.53 90 ALA A O 1
ATOM 701 N N . ASP A 1 91 ? -3.930 16.475 -3.446 1.00 49.03 91 ASP A N 1
ATOM 702 C CA . ASP A 1 91 ? -5.351 16.602 -3.858 1.00 49.03 91 ASP A CA 1
ATOM 703 C C . ASP A 1 91 ? -6.016 15.245 -4.173 1.00 49.03 91 ASP A C 1
ATOM 705 O O . ASP A 1 91 ? -7.009 15.142 -4.890 1.00 49.03 91 ASP A O 1
ATOM 709 N N . HIS A 1 92 ? -5.436 14.162 -3.670 1.00 50.16 92 HIS A N 1
ATOM 710 C CA . HIS A 1 92 ? -5.895 12.820 -3.913 1.00 50.16 92 HIS A CA 1
ATOM 711 C C . HIS A 1 92 ? -6.963 12.456 -2.888 1.00 50.16 92 HIS A C 1
ATOM 713 O O . HIS A 1 92 ? -6.944 12.926 -1.748 1.00 50.16 92 HIS A O 1
ATOM 719 N N . PRO A 1 93 ? -7.928 11.647 -3.318 1.00 49.59 93 PRO A N 1
ATOM 720 C CA . PRO A 1 93 ? -9.118 11.338 -2.556 1.00 49.59 93 PRO A CA 1
ATOM 721 C C . PRO A 1 93 ? -8.770 10.783 -1.192 1.00 49.59 93 PRO A C 1
ATOM 723 O O . PRO A 1 93 ? -8.345 9.644 -1.033 1.00 49.59 93 PRO A O 1
ATOM 726 N N . LYS A 1 94 ? -9.044 11.603 -0.190 1.00 51.19 94 LYS A N 1
ATOM 727 C CA . LYS A 1 94 ? -9.038 11.193 1.205 1.00 51.19 94 LYS A CA 1
ATOM 728 C C . LYS A 1 94 ? -10.058 10.066 1.460 1.00 51.19 94 LYS A C 1
ATOM 730 O O . LYS A 1 94 ? -10.127 9.572 2.581 1.00 51.19 94 LYS A O 1
ATOM 735 N N . TRP A 1 95 ? -10.915 9.737 0.484 1.00 56.97 95 TRP A N 1
ATOM 736 C CA . TRP A 1 95 ? -12.199 9.068 0.666 1.00 56.97 95 TRP A CA 1
ATOM 737 C C . TRP A 1 95 ? -12.310 7.799 -0.171 1.00 56.97 95 TRP A C 1
ATOM 739 O O . TRP A 1 95 ? -11.805 7.744 -1.292 1.00 56.97 95 TRP A O 1
ATOM 749 N N . GLY A 1 96 ? -12.921 6.778 0.429 1.00 58.06 96 GLY A N 1
ATOM 750 C CA . GLY A 1 96 ? -12.863 5.424 -0.085 1.00 58.06 96 GLY A CA 1
ATOM 751 C C . GLY A 1 96 ? -13.586 5.200 -1.406 1.00 58.06 96 GLY A C 1
ATOM 752 O O . GLY A 1 96 ? -14.634 5.786 -1.655 1.00 58.06 96 GLY A O 1
ATOM 753 N N . TYR A 1 97 ? -13.003 4.320 -2.217 1.00 67.62 97 TYR A N 1
ATOM 754 C CA . TYR A 1 97 ? -13.519 3.943 -3.531 1.00 67.62 97 TYR A CA 1
ATOM 755 C C . TYR A 1 97 ? -14.258 2.617 -3.483 1.00 67.62 97 TYR A C 1
ATOM 757 O O . TYR A 1 97 ? -13.819 1.692 -2.793 1.00 67.62 97 TYR A O 1
ATOM 765 N N . GLY A 1 98 ? -15.375 2.552 -4.201 1.00 61.53 98 GLY A N 1
ATOM 766 C CA . GLY A 1 98 ? -16.203 1.365 -4.363 1.00 61.53 98 GLY A CA 1
ATOM 767 C C . GLY A 1 98 ? -15.817 0.515 -5.574 1.00 61.53 98 GLY A C 1
ATOM 768 O O . GLY A 1 98 ? -14.813 0.736 -6.255 1.00 61.53 98 GLY A O 1
ATOM 769 N N . GLN A 1 99 ? -16.648 -0.487 -5.841 1.00 64.31 99 GLN A N 1
ATOM 770 C CA . GLN A 1 99 ? -16.446 -1.432 -6.932 1.00 64.31 99 GLN A CA 1
ATOM 771 C C . GLN A 1 99 ? -16.465 -0.711 -8.288 1.00 64.31 99 GLN A C 1
ATOM 773 O O . GLN A 1 99 ? -17.384 0.053 -8.571 1.00 64.31 99 GLN A O 1
ATOM 778 N N . SER A 1 100 ? -15.469 -0.999 -9.129 1.00 65.62 100 SER A N 1
ATOM 779 C CA . SER A 1 100 ? -15.311 -0.462 -10.491 1.00 65.62 100 SER A CA 1
ATOM 780 C C . SER A 1 100 ? -14.943 1.022 -10.588 1.00 65.62 100 SER A C 1
ATOM 782 O O . SER A 1 100 ? -14.863 1.558 -11.695 1.00 65.62 100 SER A O 1
ATOM 784 N N . GLU A 1 101 ? -14.655 1.689 -9.470 1.00 74.19 101 GLU A N 1
ATOM 785 C CA . GLU A 1 101 ? -14.112 3.043 -9.503 1.00 74.19 101 GLU A CA 1
ATOM 786 C C . GLU A 1 101 ? -12.600 3.004 -9.754 1.00 74.19 101 GLU A C 1
ATOM 788 O O . GLU A 1 101 ? -11.858 2.262 -9.102 1.00 74.19 101 GLU A O 1
ATOM 793 N N . GLN A 1 102 ? -12.142 3.815 -10.713 1.00 80.12 102 GLN A N 1
ATOM 794 C CA . GLN A 1 102 ? -10.726 3.988 -11.013 1.00 80.12 102 GLN A CA 1
ATOM 795 C C . GLN A 1 102 ? -10.252 5.372 -10.588 1.00 80.12 102 GLN A C 1
ATOM 797 O O . GLN A 1 102 ? -10.831 6.387 -10.974 1.00 80.12 102 GLN A O 1
ATOM 802 N N . ALA A 1 103 ? -9.144 5.419 -9.856 1.00 78.25 103 ALA A N 1
ATOM 803 C CA . ALA A 1 103 ? -8.537 6.664 -9.417 1.00 78.25 103 ALA A CA 1
ATOM 804 C C . ALA A 1 103 ? -7.047 6.691 -9.752 1.00 78.25 103 ALA A C 1
ATOM 806 O O . ALA A 1 103 ? -6.319 5.716 -9.554 1.00 78.25 103 ALA A O 1
ATOM 807 N N . LYS A 1 104 ? -6.573 7.844 -10.232 1.00 81.44 104 LYS A N 1
ATOM 808 C CA . LYS A 1 104 ? -5.139 8.094 -10.366 1.00 81.44 104 LYS A CA 1
ATOM 809 C C . LYS A 1 104 ? -4.576 8.425 -8.992 1.00 81.44 104 LYS A C 1
ATOM 811 O O . LYS A 1 104 ? -4.857 9.495 -8.447 1.00 81.44 104 LYS A O 1
ATOM 816 N N . ILE A 1 105 ? -3.761 7.528 -8.453 1.00 80.69 105 ILE A N 1
ATOM 817 C CA . ILE A 1 105 ? -3.127 7.706 -7.150 1.00 80.69 105 ILE A CA 1
ATOM 818 C C . ILE A 1 105 ? -1.699 8.195 -7.356 1.00 80.69 105 ILE A C 1
ATOM 820 O O . ILE A 1 105 ? -0.977 7.718 -8.233 1.00 80.69 105 ILE A O 1
ATOM 824 N N . ARG A 1 106 ? -1.303 9.180 -6.554 1.00 80.81 106 ARG A N 1
ATOM 825 C CA . ARG A 1 106 ? 0.081 9.638 -6.436 1.00 80.81 106 ARG A CA 1
ATOM 826 C C . ARG A 1 106 ? 0.712 9.003 -5.215 1.00 80.81 106 ARG A C 1
ATOM 828 O O . ARG A 1 106 ? 0.070 8.965 -4.171 1.00 80.81 106 ARG A O 1
ATOM 835 N N . PHE A 1 107 ? 1.955 8.561 -5.345 1.00 80.62 107 PHE A N 1
ATOM 836 C CA . PHE A 1 107 ? 2.655 7.793 -4.319 1.00 80.62 107 PHE A CA 1
ATOM 837 C C . PHE A 1 107 ? 3.779 8.619 -3.686 1.00 80.62 107 PHE A C 1
ATOM 839 O O . PHE A 1 107 ? 4.556 9.258 -4.403 1.00 80.62 107 PHE A O 1
ATOM 846 N N . GLY A 1 108 ? 3.876 8.592 -2.356 1.00 76.88 108 GLY A N 1
ATOM 847 C CA . GLY A 1 108 ? 5.001 9.146 -1.605 1.00 76.88 108 GLY A CA 1
ATOM 848 C C . GLY A 1 108 ? 6.193 8.188 -1.577 1.00 76.88 108 GLY A C 1
ATOM 849 O O . GLY A 1 108 ? 6.021 6.973 -1.448 1.00 76.88 108 GLY A O 1
ATOM 850 N N . SER A 1 109 ? 7.406 8.734 -1.709 1.00 83.62 109 SER A N 1
ATOM 851 C CA . SER A 1 109 ? 8.653 7.993 -1.460 1.00 83.62 109 SER A CA 1
ATOM 852 C C . SER A 1 109 ? 8.857 7.799 0.043 1.00 83.62 109 SER A C 1
ATOM 854 O O . SER A 1 109 ? 8.507 8.670 0.844 1.00 83.62 109 SER A O 1
ATOM 856 N N . THR A 1 110 ? 9.477 6.685 0.437 1.00 83.44 110 THR A N 1
ATOM 857 C CA . THR A 1 110 ? 9.834 6.447 1.842 1.00 83.44 110 THR A CA 1
ATOM 858 C C . THR A 1 110 ? 11.007 7.291 2.328 1.00 83.44 110 THR A C 1
ATOM 860 O O . THR A 1 110 ? 11.194 7.383 3.539 1.00 83.44 110 THR A O 1
ATOM 863 N N . LEU A 1 111 ? 11.785 7.916 1.435 1.00 82.56 111 LEU A N 1
ATOM 864 C CA . LEU A 1 111 ? 13.019 8.627 1.788 1.00 82.56 111 LEU A CA 1
ATOM 865 C C . LEU A 1 111 ? 12.792 9.722 2.845 1.00 82.56 111 LEU A C 1
ATOM 867 O O . LEU A 1 111 ? 13.606 9.880 3.747 1.00 82.56 111 LEU A O 1
ATOM 871 N N . GLY A 1 112 ? 11.654 10.423 2.795 1.00 81.94 112 GLY A N 1
ATOM 872 C CA . GLY A 1 112 ? 11.301 11.438 3.796 1.00 81.94 112 GLY A CA 1
ATOM 873 C C . GLY A 1 112 ? 10.860 10.876 5.154 1.00 81.94 112 GLY A C 1
ATOM 874 O O . GLY A 1 112 ? 11.013 11.547 6.169 1.00 81.94 112 GLY A O 1
ATOM 875 N N . ALA A 1 113 ? 10.325 9.653 5.195 1.00 84.25 113 ALA A N 1
ATOM 876 C CA . ALA A 1 113 ? 9.816 9.037 6.424 1.00 84.25 113 ALA A CA 1
ATOM 877 C C . ALA A 1 113 ? 10.830 8.115 7.113 1.00 84.25 113 ALA A C 1
ATOM 879 O O . ALA A 1 113 ? 10.814 8.001 8.339 1.00 84.25 113 ALA A O 1
ATOM 880 N N . LEU A 1 114 ? 11.683 7.438 6.341 1.00 86.50 114 LEU A N 1
ATOM 881 C CA . LEU A 1 114 ? 12.613 6.414 6.826 1.00 86.50 114 LEU A CA 1
ATOM 882 C C . LEU A 1 114 ? 14.089 6.809 6.704 1.00 86.50 114 LEU A C 1
ATOM 884 O O . LEU A 1 114 ? 14.936 6.014 7.110 1.00 86.50 114 LEU A O 1
ATOM 888 N N . GLU A 1 115 ? 14.391 7.981 6.128 1.00 83.06 115 GLU A N 1
ATOM 889 C CA . GLU A 1 115 ? 15.756 8.414 5.761 1.00 83.06 115 GLU A CA 1
ATOM 890 C C . GLU A 1 115 ? 16.468 7.421 4.815 1.00 83.06 115 GLU A C 1
ATOM 892 O O . GLU A 1 115 ? 17.680 7.455 4.626 1.00 83.06 115 GLU A O 1
ATOM 897 N N . GLU A 1 116 ? 15.699 6.515 4.209 1.00 83.31 116 GLU A N 1
ATOM 898 C CA . GLU A 1 116 ? 16.135 5.437 3.329 1.00 83.31 116 GLU A CA 1
ATOM 899 C C . GLU A 1 116 ? 15.078 5.275 2.232 1.00 83.31 116 GLU A C 1
ATOM 901 O O . GLU A 1 116 ? 13.879 5.145 2.521 1.00 83.31 116 GLU A O 1
ATOM 906 N N . ASP A 1 117 ? 15.506 5.302 0.968 1.00 84.44 117 ASP A N 1
ATOM 907 C CA . ASP A 1 117 ? 14.596 5.104 -0.158 1.00 84.44 117 ASP A CA 1
ATOM 908 C C . ASP A 1 117 ? 14.421 3.610 -0.452 1.00 84.44 117 ASP A C 1
ATOM 910 O O . ASP A 1 117 ? 15.234 2.958 -1.113 1.00 84.44 117 ASP A O 1
ATOM 914 N N . LEU A 1 118 ? 13.333 3.058 0.073 1.00 86.81 118 LEU A N 1
ATOM 915 C CA . LEU A 1 118 ? 12.863 1.709 -0.209 1.00 86.81 118 LEU A CA 1
ATOM 916 C C . LEU A 1 118 ? 11.908 1.689 -1.413 1.00 86.81 118 LEU A C 1
ATOM 918 O O . LEU A 1 118 ? 11.461 0.611 -1.807 1.00 86.81 118 LEU A O 1
ATOM 922 N N . GLY A 1 119 ? 11.615 2.855 -2.002 1.00 87.69 119 GLY A N 1
ATOM 923 C CA . GLY A 1 119 ? 10.697 3.047 -3.114 1.00 87.69 119 GLY A CA 1
ATOM 924 C C . GLY A 1 119 ? 9.441 3.823 -2.718 1.00 87.69 119 GLY A C 1
ATOM 925 O O . GLY A 1 119 ? 9.420 4.606 -1.767 1.00 87.69 119 GLY A O 1
ATOM 926 N N . TYR A 1 120 ? 8.368 3.598 -3.473 1.00 88.31 120 TYR A N 1
ATOM 927 C CA . TYR A 1 120 ? 7.102 4.317 -3.345 1.00 88.31 120 TYR A CA 1
ATOM 928 C C . TYR A 1 120 ? 6.016 3.387 -2.818 1.00 88.31 120 TYR A C 1
ATOM 930 O O . TYR A 1 120 ? 5.822 2.297 -3.366 1.00 88.31 120 TYR A O 1
ATOM 938 N N . PHE A 1 121 ? 5.303 3.826 -1.782 1.00 88.00 121 PHE A N 1
ATOM 939 C CA . PHE A 1 121 ? 4.324 3.001 -1.078 1.00 88.00 121 PHE A CA 1
ATOM 940 C C . PHE A 1 121 ? 3.026 3.752 -0.797 1.00 88.00 121 PHE A C 1
ATOM 942 O O . PHE A 1 121 ? 3.015 4.964 -0.581 1.00 88.00 121 PHE A O 1
ATOM 949 N N . ILE A 1 122 ? 1.937 2.993 -0.730 1.00 89.06 122 ILE A N 1
ATOM 950 C CA . ILE A 1 122 ? 0.671 3.412 -0.130 1.00 89.06 122 ILE A CA 1
ATOM 951 C C . ILE A 1 122 ? 0.366 2.562 1.097 1.00 89.06 122 ILE A C 1
ATOM 953 O O . ILE A 1 122 ? 0.786 1.409 1.202 1.00 89.06 122 ILE A O 1
ATOM 957 N N . LEU A 1 123 ? -0.387 3.154 2.010 1.00 89.88 123 LEU A N 1
ATOM 958 C CA . LEU A 1 123 ? -1.083 2.481 3.089 1.00 89.88 123 LEU A CA 1
ATOM 959 C C . LEU A 1 123 ? -2.532 2.285 2.652 1.00 89.88 123 LEU A C 1
ATOM 961 O O . LEU A 1 123 ? -3.168 3.238 2.211 1.00 89.88 123 LEU A O 1
ATOM 965 N N . VAL A 1 124 ? -3.050 1.072 2.778 1.00 88.69 124 VAL A N 1
ATOM 966 C CA . VAL A 1 124 ? -4.429 0.739 2.416 1.00 88.69 124 VAL A CA 1
ATOM 967 C C . VAL A 1 124 ? -5.137 0.109 3.606 1.00 88.69 124 VAL A C 1
ATOM 969 O O . VAL A 1 124 ? -4.531 -0.673 4.333 1.00 88.69 124 VAL A O 1
ATOM 972 N N . THR A 1 125 ? -6.419 0.411 3.803 1.00 88.38 125 THR A N 1
ATOM 973 C CA . THR A 1 125 ? -7.275 -0.301 4.760 1.00 88.38 125 THR A CA 1
ATOM 974 C C . THR A 1 125 ? -8.716 -0.410 4.261 1.00 88.38 125 THR A C 1
ATOM 976 O O . THR A 1 125 ? -9.187 0.409 3.474 1.00 88.38 125 THR A O 1
ATOM 979 N N . LEU A 1 126 ? -9.415 -1.446 4.723 1.00 86.31 126 LEU A N 1
ATOM 980 C CA . LEU A 1 126 ? -10.854 -1.649 4.516 1.00 86.31 126 LEU A CA 1
ATOM 981 C C . LEU A 1 126 ? -11.671 -1.264 5.755 1.00 86.31 126 LEU A C 1
ATOM 983 O O . LEU A 1 126 ? -12.899 -1.351 5.740 1.00 86.31 126 LEU A O 1
ATOM 987 N N . ASN A 1 127 ? -11.002 -0.885 6.845 1.00 84.94 127 ASN A N 1
ATOM 988 C CA . ASN A 1 127 ? -11.650 -0.419 8.059 1.00 84.94 127 ASN A CA 1
ATOM 989 C C . ASN A 1 127 ? -12.281 0.955 7.815 1.00 84.94 127 ASN A C 1
ATOM 991 O O . ASN A 1 127 ? -11.708 1.793 7.121 1.00 84.94 127 ASN A O 1
ATOM 995 N N . LEU A 1 128 ? -13.464 1.192 8.385 1.00 74.12 128 LEU A N 1
ATOM 996 C CA . LEU A 1 128 ? -14.145 2.472 8.226 1.00 74.12 128 LEU A CA 1
ATOM 997 C C . LEU A 1 128 ? -13.392 3.566 9.009 1.00 74.12 128 LEU A C 1
ATOM 999 O O . LEU A 1 128 ? -12.932 3.300 10.120 1.00 74.12 128 LEU A O 1
ATOM 1003 N N . PRO A 1 129 ? -13.318 4.818 8.520 1.00 63.72 129 PRO A N 1
ATOM 1004 C CA . PRO A 1 129 ? -12.646 5.910 9.229 1.00 63.72 129 PRO A CA 1
ATOM 1005 C C . PRO A 1 129 ? -13.315 6.241 10.565 1.00 63.72 129 PRO A C 1
ATOM 1007 O O . PRO A 1 129 ? -12.672 6.736 11.485 1.00 63.72 129 PRO A O 1
ATOM 1010 N N . GLY A 1 130 ? -14.608 5.919 10.696 1.00 65.38 130 GLY A N 1
ATOM 1011 C CA . GLY A 1 130 ? -15.354 6.013 11.952 1.00 65.38 130 GLY A CA 1
ATOM 1012 C C . GLY A 1 130 ? -14.894 5.022 13.026 1.00 65.38 130 GLY A C 1
ATOM 1013 O O . GLY A 1 130 ? -15.124 5.268 14.205 1.00 65.38 130 GLY A O 1
ATOM 1014 N N . ASP A 1 131 ? -14.173 3.960 12.653 1.00 68.56 131 ASP A N 1
ATOM 1015 C CA . ASP A 1 131 ? -13.647 2.962 13.588 1.00 68.56 131 ASP A CA 1
ATOM 1016 C C . ASP A 1 131 ? -12.282 3.362 14.174 1.00 68.56 131 ASP A C 1
ATOM 1018 O O . ASP A 1 131 ? -11.589 2.503 14.714 1.00 68.56 131 ASP A O 1
ATOM 1022 N N . LEU A 1 132 ? -11.873 4.635 14.065 1.00 72.75 132 LEU A N 1
ATOM 1023 C CA . LEU A 1 132 ? -10.527 5.150 14.385 1.00 72.75 132 LEU A CA 1
ATOM 1024 C C . LEU A 1 132 ? -9.429 4.713 13.399 1.00 72.75 132 LEU A C 1
ATOM 1026 O O . LEU A 1 132 ? -8.245 4.925 13.670 1.00 72.75 132 LEU A O 1
ATOM 1030 N N . ALA A 1 133 ? -9.796 4.117 12.261 1.00 80.69 133 ALA A N 1
ATOM 1031 C CA . ALA A 1 133 ? -8.843 3.863 11.189 1.00 80.69 133 ALA A CA 1
ATOM 1032 C C . ALA A 1 133 ? -8.436 5.188 10.532 1.00 80.69 133 ALA A C 1
ATOM 1034 O O . ALA A 1 133 ? -9.283 6.019 10.207 1.00 80.69 133 ALA A O 1
ATOM 1035 N N . LYS A 1 134 ? -7.131 5.382 10.358 1.00 87.06 134 LYS A N 1
ATOM 1036 C CA . LYS A 1 134 ? -6.522 6.634 9.911 1.00 87.06 134 LYS A CA 1
ATOM 1037 C C . LYS A 1 134 ? -5.526 6.353 8.799 1.00 87.06 134 LYS A C 1
ATOM 1039 O O . LYS A 1 134 ? -4.809 5.356 8.838 1.00 87.06 134 LYS A O 1
ATOM 1044 N N . VAL A 1 135 ? -5.512 7.205 7.782 1.00 86.94 135 VAL A N 1
ATOM 1045 C CA . VAL A 1 135 ? -4.641 7.065 6.599 1.00 86.94 135 VAL A CA 1
ATOM 1046 C C . VAL A 1 135 ? -3.875 8.351 6.284 1.00 86.94 135 VAL A C 1
ATOM 1048 O O . VAL A 1 135 ? -3.247 8.479 5.233 1.00 86.94 135 VAL A O 1
ATOM 1051 N N . GLU A 1 136 ? -3.915 9.310 7.201 1.00 87.12 136 GLU A N 1
ATOM 1052 C CA . GLU A 1 136 ? -3.211 10.579 7.122 1.00 87.12 136 GLU A CA 1
ATOM 1053 C C . GLU A 1 136 ? -1.679 10.378 7.090 1.00 87.12 136 GLU A C 1
ATOM 1055 O O . GLU A 1 136 ? -1.172 9.324 7.502 1.00 87.12 136 GLU A O 1
ATOM 1060 N N . PRO A 1 137 ? -0.910 11.368 6.591 1.00 87.06 137 PRO A N 1
ATOM 1061 C CA . PRO A 1 137 ? 0.546 11.271 6.468 1.00 87.06 137 PRO A CA 1
ATOM 1062 C C . PRO A 1 137 ? 1.269 10.880 7.764 1.00 87.06 137 PRO A C 1
ATOM 1064 O O . PRO A 1 137 ? 2.281 10.176 7.713 1.00 87.06 137 PRO A O 1
ATOM 1067 N N . GLU A 1 138 ? 0.752 11.299 8.918 1.00 89.38 138 GLU A N 1
ATOM 1068 C CA . GLU A 1 138 ? 1.279 10.957 10.238 1.00 89.38 138 GLU A CA 1
ATOM 1069 C C . GLU A 1 138 ? 1.158 9.451 10.499 1.00 89.38 138 GLU A C 1
ATOM 1071 O O . GLU A 1 138 ? 2.171 8.788 10.726 1.00 89.38 138 GLU A O 1
ATOM 1076 N N . THR A 1 139 ? -0.043 8.879 10.359 1.00 90.88 139 THR A N 1
ATOM 1077 C CA . THR A 1 139 ? -0.283 7.436 10.532 1.00 90.88 139 THR A CA 1
ATOM 1078 C C . THR A 1 139 ? 0.500 6.608 9.515 1.00 90.88 139 THR A C 1
ATOM 1080 O O . THR A 1 139 ? 1.097 5.588 9.863 1.00 90.88 139 THR A O 1
ATOM 1083 N N . TRP A 1 140 ? 0.579 7.070 8.265 1.00 90.88 140 TRP A N 1
ATOM 1084 C CA . TRP A 1 140 ? 1.419 6.446 7.241 1.00 90.88 140 TRP A CA 1
ATOM 1085 C C . TRP A 1 140 ? 2.894 6.395 7.669 1.00 90.88 140 TRP A C 1
ATOM 1087 O O . TRP A 1 140 ? 3.535 5.343 7.597 1.00 90.88 140 TRP A O 1
ATOM 1097 N N . THR A 1 141 ? 3.422 7.509 8.181 1.00 91.62 141 THR A N 1
ATOM 1098 C CA . THR A 1 141 ? 4.810 7.614 8.652 1.00 91.62 141 THR A CA 1
ATOM 1099 C C . THR A 1 141 ? 5.066 6.715 9.860 1.00 91.62 141 THR A C 1
ATOM 1101 O O . THR A 1 141 ? 6.083 6.020 9.906 1.00 91.62 141 THR A O 1
ATOM 1104 N N . GLU A 1 142 ? 4.155 6.702 10.832 1.00 94.00 142 GLU A N 1
ATOM 1105 C CA . GLU A 1 142 ? 4.245 5.861 12.028 1.00 94.00 142 GLU A CA 1
ATOM 1106 C C . GLU A 1 142 ? 4.287 4.374 11.672 1.00 94.00 142 GLU A C 1
ATOM 1108 O O . GLU A 1 142 ? 5.182 3.652 12.120 1.00 94.00 142 GLU A O 1
ATOM 1113 N N . ILE A 1 143 ? 3.370 3.920 10.813 1.00 93.56 143 ILE A N 1
ATOM 1114 C CA . ILE A 1 143 ? 3.294 2.521 10.385 1.00 93.56 143 ILE A CA 1
ATOM 1115 C C . ILE A 1 143 ? 4.555 2.114 9.614 1.00 93.56 143 ILE A C 1
ATOM 1117 O O . ILE A 1 143 ? 5.095 1.029 9.861 1.00 93.56 143 ILE A O 1
ATOM 1121 N N . LEU A 1 144 ? 5.066 2.971 8.723 1.00 92.88 144 LEU A N 1
ATOM 1122 C CA . LEU A 1 144 ? 6.325 2.712 8.024 1.00 92.88 144 LEU A CA 1
ATOM 1123 C C . LEU A 1 144 ? 7.501 2.591 8.991 1.00 92.88 144 LEU A C 1
ATOM 1125 O O . LEU A 1 144 ? 8.264 1.628 8.902 1.00 92.88 144 LEU A O 1
ATOM 1129 N N . LYS A 1 145 ? 7.651 3.537 9.926 1.00 94.12 145 LYS A N 1
ATOM 1130 C CA . LYS A 1 145 ? 8.744 3.524 10.910 1.00 94.12 145 LYS A CA 1
ATOM 1131 C C . LYS A 1 145 ? 8.688 2.274 11.783 1.00 94.12 145 LYS A C 1
ATOM 1133 O O . LYS A 1 145 ? 9.705 1.595 11.932 1.00 94.12 145 LYS A O 1
ATOM 1138 N N . ALA A 1 146 ? 7.504 1.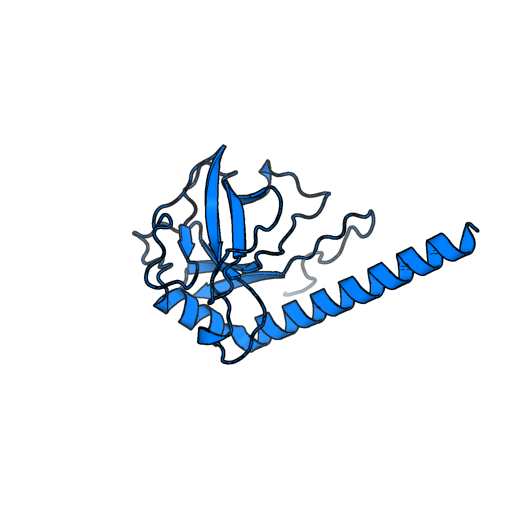915 12.277 1.00 94.62 146 ALA A N 1
ATOM 1139 C CA . ALA A 1 146 ? 7.294 0.717 13.087 1.00 94.62 146 ALA A CA 1
ATOM 1140 C C . ALA A 1 146 ? 7.628 -0.583 12.332 1.00 94.62 146 ALA A C 1
ATOM 1142 O O . ALA A 1 146 ? 8.077 -1.559 12.934 1.00 94.62 146 ALA A O 1
ATOM 1143 N N . ASN A 1 147 ? 7.455 -0.602 11.006 1.00 92.81 147 ASN A N 1
ATOM 1144 C CA . ASN A 1 147 ? 7.669 -1.786 10.172 1.00 92.81 147 ASN A CA 1
ATOM 1145 C C . ASN A 1 147 ? 8.921 -1.707 9.284 1.00 92.81 147 ASN A C 1
ATOM 1147 O O . ASN A 1 147 ? 9.113 -2.580 8.434 1.00 92.81 147 ASN A O 1
ATOM 1151 N N . ARG A 1 148 ? 9.814 -0.728 9.508 1.00 92.56 148 ARG A N 1
ATOM 1152 C CA . ARG A 1 148 ? 10.987 -0.441 8.658 1.00 92.56 148 ARG A CA 1
ATOM 1153 C C . ARG A 1 148 ? 11.794 -1.690 8.312 1.00 92.56 148 ARG A C 1
ATOM 1155 O O . ARG A 1 148 ? 12.092 -1.929 7.146 1.00 92.56 148 ARG A O 1
ATOM 1162 N N . LYS A 1 149 ? 12.133 -2.506 9.315 1.00 91.56 149 LYS A N 1
ATOM 1163 C CA . LYS A 1 149 ? 12.938 -3.722 9.112 1.00 91.56 149 LYS A CA 1
ATOM 1164 C C . LYS A 1 149 ? 12.218 -4.738 8.222 1.00 91.56 149 LYS A C 1
ATOM 1166 O O . LYS A 1 149 ? 12.802 -5.210 7.255 1.00 91.56 149 LYS A O 1
ATOM 1171 N N . LYS A 1 150 ? 10.945 -5.032 8.514 1.00 89.25 150 LYS A N 1
ATOM 1172 C CA . LYS A 1 150 ? 10.132 -5.973 7.723 1.00 89.25 150 LYS A CA 1
ATOM 1173 C C . LYS A 1 150 ? 10.004 -5.505 6.277 1.00 89.25 150 LYS A C 1
ATOM 1175 O O . LYS A 1 150 ? 10.135 -6.315 5.365 1.00 89.25 150 LYS A O 1
ATOM 1180 N N . LEU A 1 151 ? 9.784 -4.205 6.085 1.00 89.69 151 LEU A N 1
ATOM 1181 C CA . LEU A 1 151 ? 9.664 -3.600 4.768 1.00 89.69 151 LEU A CA 1
ATOM 1182 C C . LEU A 1 151 ? 10.971 -3.711 3.979 1.00 89.69 151 LEU A C 1
ATOM 1184 O O . LEU A 1 151 ? 10.964 -4.195 2.852 1.00 89.69 151 LEU A O 1
ATOM 1188 N N . ARG A 1 152 ? 12.101 -3.341 4.592 1.00 90.69 152 ARG A N 1
ATOM 1189 C CA . ARG A 1 152 ? 13.431 -3.461 3.983 1.00 90.69 152 ARG A CA 1
ATOM 1190 C C . ARG A 1 152 ? 13.741 -4.902 3.587 1.00 90.69 152 ARG A C 1
ATOM 1192 O O . ARG A 1 152 ? 14.179 -5.147 2.466 1.00 90.69 152 ARG A O 1
ATOM 1199 N N . ASP A 1 153 ? 13.481 -5.853 4.479 1.00 88.00 153 ASP A N 1
ATOM 1200 C CA . ASP A 1 153 ? 13.738 -7.270 4.224 1.00 88.00 153 ASP A CA 1
ATOM 1201 C C . ASP A 1 153 ? 12.829 -7.799 3.095 1.00 88.00 153 ASP A C 1
ATOM 1203 O O . ASP A 1 153 ? 13.282 -8.559 2.239 1.00 88.00 153 ASP A O 1
ATOM 1207 N N . ALA A 1 154 ? 11.566 -7.357 3.031 1.00 87.44 154 ALA A N 1
ATOM 1208 C CA . ALA A 1 154 ? 10.651 -7.694 1.941 1.00 87.44 154 ALA A CA 1
ATOM 1209 C C . ALA A 1 154 ? 11.116 -7.121 0.591 1.00 87.44 154 ALA A C 1
ATOM 1211 O O . ALA A 1 154 ? 11.201 -7.868 -0.382 1.00 87.44 154 ALA A O 1
ATOM 1212 N N . VAL A 1 155 ? 11.500 -5.842 0.547 1.00 87.25 155 VAL A N 1
ATOM 1213 C CA . VAL A 1 155 ? 12.040 -5.187 -0.658 1.00 87.25 155 VAL A CA 1
ATOM 1214 C C . VAL A 1 155 ? 13.331 -5.861 -1.127 1.00 87.25 155 VAL A C 1
ATOM 1216 O O . VAL A 1 155 ? 13.517 -6.081 -2.323 1.00 87.25 155 VAL A O 1
ATOM 1219 N N . ALA A 1 156 ? 14.229 -6.222 -0.209 1.00 86.81 156 ALA A N 1
ATOM 1220 C CA . ALA A 1 156 ? 15.479 -6.895 -0.548 1.00 86.81 156 ALA A CA 1
ATOM 1221 C C . ALA A 1 156 ? 15.245 -8.293 -1.144 1.00 86.81 156 ALA A C 1
ATOM 1223 O O . ALA A 1 156 ? 15.875 -8.648 -2.144 1.00 86.81 156 ALA A O 1
ATOM 1224 N N . ARG A 1 157 ? 14.321 -9.077 -0.566 1.00 83.94 157 ARG A N 1
ATOM 1225 C CA . ARG A 1 157 ? 13.918 -10.378 -1.127 1.00 83.94 157 ARG A CA 1
ATOM 1226 C C . ARG A 1 157 ? 13.350 -10.224 -2.530 1.00 83.94 157 ARG A C 1
ATOM 1228 O O . ARG A 1 157 ? 13.738 -10.974 -3.420 1.00 83.94 157 ARG A O 1
ATOM 1235 N N . GLU A 1 158 ? 12.505 -9.223 -2.731 1.00 80.75 158 GLU A N 1
ATOM 1236 C CA . GLU A 1 158 ? 11.878 -8.979 -4.023 1.00 80.75 158 GLU A CA 1
ATOM 1237 C C . GLU A 1 158 ? 12.902 -8.615 -5.104 1.00 80.75 158 GLU A C 1
ATOM 1239 O O . GLU A 1 158 ? 12.932 -9.210 -6.182 1.00 80.75 158 GLU A O 1
ATOM 1244 N N . LYS A 1 159 ? 13.847 -7.725 -4.772 1.00 79.88 159 LYS A N 1
ATOM 1245 C CA . LYS A 1 159 ? 14.980 -7.396 -5.650 1.00 79.88 159 LYS A CA 1
ATOM 1246 C C . LYS A 1 159 ? 15.795 -8.639 -6.022 1.00 79.88 159 LYS A C 1
ATOM 1248 O O . LYS A 1 159 ? 16.148 -8.808 -7.186 1.00 79.88 159 LYS A O 1
ATOM 1253 N N . LYS A 1 160 ? 16.070 -9.528 -5.059 1.00 78.94 160 LYS A N 1
ATOM 1254 C CA . LYS A 1 160 ? 16.813 -10.775 -5.305 1.00 78.94 160 LYS A CA 1
ATOM 1255 C C . LYS A 1 160 ? 16.061 -11.713 -6.254 1.00 78.94 160 LYS A C 1
ATOM 1257 O O . LYS A 1 160 ? 16.668 -12.219 -7.198 1.00 78.94 160 LYS A O 1
ATOM 1262 N N . ASN A 1 161 ? 14.764 -11.920 -6.021 1.00 74.50 161 ASN A N 1
ATOM 1263 C CA . ASN A 1 161 ? 13.920 -12.776 -6.858 1.00 74.50 161 ASN A CA 1
ATOM 1264 C C . ASN A 1 161 ? 13.889 -12.274 -8.306 1.00 74.50 161 ASN A C 1
ATOM 1266 O O . ASN A 1 161 ? 14.048 -13.057 -9.244 1.00 74.50 161 ASN A O 1
ATOM 1270 N N . ARG A 1 162 ? 13.779 -10.954 -8.493 1.00 69.88 162 ARG A N 1
ATOM 1271 C CA . ARG A 1 162 ? 13.818 -10.325 -9.816 1.00 69.88 162 ARG A CA 1
ATOM 1272 C C . ARG A 1 162 ? 15.130 -10.600 -10.547 1.00 69.88 162 ARG A C 1
ATOM 1274 O O . ARG A 1 162 ? 15.097 -11.037 -11.695 1.00 69.88 162 ARG A O 1
ATOM 1281 N N . THR A 1 163 ? 16.272 -10.392 -9.894 1.00 68.88 163 THR A N 1
ATOM 1282 C CA . THR A 1 163 ? 17.586 -10.646 -10.505 1.00 68.88 163 THR A CA 1
ATOM 1283 C C . THR A 1 163 ? 17.739 -12.106 -10.930 1.00 68.88 163 THR A C 1
ATOM 1285 O O . THR A 1 163 ? 18.181 -12.378 -12.042 1.00 68.88 163 THR A O 1
ATOM 1288 N N . GLN A 1 164 ? 17.326 -13.054 -10.084 1.00 66.62 164 GLN A N 1
ATOM 1289 C CA . GLN A 1 164 ? 17.410 -14.483 -10.405 1.00 66.62 164 GLN A CA 1
ATOM 1290 C C . GLN A 1 164 ? 16.527 -14.876 -11.595 1.00 66.62 164 GLN A C 1
ATOM 1292 O O . GLN A 1 164 ? 16.932 -15.700 -12.410 1.00 66.62 164 GLN A O 1
ATOM 1297 N N . ASN A 1 165 ? 15.343 -14.277 -11.724 1.00 64.88 165 ASN A N 1
ATOM 1298 C CA . ASN A 1 165 ? 14.447 -14.560 -12.843 1.00 64.88 165 ASN A CA 1
ATOM 1299 C C . ASN A 1 165 ? 14.968 -13.985 -14.167 1.00 64.88 165 ASN A C 1
ATOM 1301 O O . ASN A 1 165 ? 14.880 -14.661 -15.188 1.00 64.88 165 ASN A O 1
ATOM 1305 N N . VAL A 1 166 ? 15.561 -12.785 -14.153 1.00 65.12 166 VAL A N 1
ATOM 1306 C CA . VAL A 1 166 ? 16.192 -12.200 -15.351 1.00 65.12 166 VAL A CA 1
ATOM 1307 C C . VAL A 1 166 ? 17.323 -13.094 -15.865 1.00 65.12 166 VAL A C 1
ATOM 1309 O O . VAL A 1 166 ? 17.372 -13.374 -17.061 1.00 65.12 166 VAL A O 1
ATOM 1312 N N . LEU A 1 167 ? 18.177 -13.597 -14.968 1.00 62.31 167 LEU A N 1
ATOM 1313 C CA . LEU A 1 167 ? 19.275 -14.500 -15.330 1.00 62.31 167 LEU A CA 1
ATOM 1314 C C . LEU A 1 167 ? 18.763 -15.805 -15.959 1.00 62.31 167 LEU A C 1
ATOM 1316 O O . LEU A 1 167 ? 19.233 -16.192 -17.023 1.00 62.31 167 LEU A O 1
ATOM 1320 N N . LYS A 1 168 ? 17.730 -16.429 -15.377 1.00 62.62 168 LYS A N 1
ATOM 1321 C CA . LYS A 1 168 ? 17.132 -17.662 -15.925 1.00 62.62 168 LYS A CA 1
ATOM 1322 C C . LYS A 1 168 ? 16.540 -17.483 -17.325 1.00 62.62 168 LYS A C 1
ATOM 1324 O O . LYS A 1 168 ? 16.658 -18.376 -18.157 1.00 62.62 168 LYS A O 1
ATOM 1329 N N . VAL A 1 169 ? 15.894 -16.346 -17.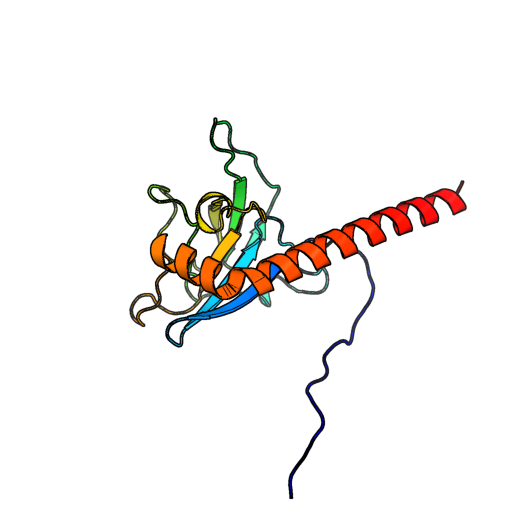597 1.00 62.41 169 VAL A N 1
ATOM 1330 C CA . VAL A 1 169 ? 15.343 -16.046 -18.932 1.00 62.41 169 VAL A CA 1
ATOM 1331 C C . VAL A 1 169 ? 16.467 -15.836 -19.951 1.00 62.41 169 VAL A C 1
ATOM 1333 O O . VAL A 1 169 ? 16.363 -16.299 -21.084 1.00 62.41 169 VAL A O 1
ATOM 1336 N N . GLN A 1 170 ? 17.558 -15.177 -19.553 1.00 60.41 170 GLN A N 1
ATOM 1337 C CA . GLN A 1 170 ? 18.734 -15.000 -20.410 1.00 60.41 170 GLN A CA 1
ATOM 1338 C C . GLN A 1 170 ? 19.416 -16.337 -20.734 1.00 60.41 170 GLN A C 1
ATOM 1340 O O . GLN A 1 170 ? 19.743 -16.577 -21.893 1.00 60.41 170 GLN A O 1
ATOM 1345 N N . GLU A 1 171 ? 19.565 -17.226 -19.749 1.00 64.19 171 GLU A N 1
ATOM 1346 C CA . GLU A 1 171 ? 20.109 -18.579 -19.938 1.00 64.19 171 GLU A CA 1
ATOM 1347 C C . GLU A 1 171 ? 19.222 -19.430 -20.862 1.00 64.19 171 GLU A C 1
ATOM 1349 O O . GLU A 1 171 ? 19.723 -20.048 -21.800 1.00 64.19 171 GLU A O 1
ATOM 1354 N N . ALA A 1 172 ? 17.898 -19.411 -20.671 1.00 61.75 172 ALA A N 1
ATOM 1355 C CA . ALA A 1 172 ? 16.957 -20.149 -21.518 1.00 61.75 172 ALA A CA 1
ATOM 1356 C C . ALA A 1 172 ? 17.003 -19.702 -22.992 1.00 61.75 172 ALA A C 1
ATOM 1358 O O . ALA A 1 172 ? 16.947 -20.537 -23.893 1.00 61.75 172 ALA A O 1
ATOM 1359 N N . ASN A 1 173 ? 17.164 -18.401 -23.246 1.00 57.97 173 ASN A N 1
ATOM 1360 C CA . ASN A 1 173 ? 17.287 -17.859 -24.602 1.00 57.97 173 ASN A CA 1
ATOM 1361 C C . ASN A 1 173 ? 18.654 -18.146 -25.247 1.00 57.97 173 ASN A C 1
ATOM 1363 O O . ASN A 1 173 ? 18.758 -18.168 -26.472 1.00 57.97 173 ASN A O 1
ATOM 1367 N N . HIS A 1 174 ? 19.698 -18.378 -24.447 1.00 56.97 174 HIS A N 1
ATOM 1368 C CA . HIS A 1 174 ? 21.025 -18.734 -24.951 1.00 56.97 174 HIS A CA 1
ATOM 1369 C C . HIS A 1 174 ? 21.133 -20.191 -25.414 1.00 56.97 174 HIS A C 1
ATOM 1371 O O . HIS A 1 174 ? 21.986 -20.486 -26.240 1.00 56.97 174 HIS A O 1
ATOM 1377 N N . HIS A 1 175 ? 20.275 -21.087 -24.919 1.00 56.03 175 HIS A N 1
ATOM 1378 C CA . HIS A 1 175 ? 20.218 -22.492 -25.347 1.00 56.03 175 HIS A CA 1
ATOM 1379 C C . HIS A 1 175 ? 19.333 -22.739 -26.581 1.00 56.03 175 HIS A C 1
ATOM 1381 O O . HIS A 1 175 ? 19.273 -23.864 -27.073 1.00 56.03 175 HIS A O 1
ATOM 1387 N N . LEU A 1 176 ? 18.628 -21.710 -27.060 1.00 51.78 176 LEU A N 1
ATOM 1388 C CA . LEU A 1 176 ? 17.743 -21.765 -28.229 1.00 51.78 176 LEU A CA 1
ATOM 1389 C C . LEU A 1 176 ? 18.369 -21.152 -29.498 1.00 51.78 176 LEU A C 1
ATOM 1391 O O . LEU A 1 176 ? 17.718 -21.159 -30.542 1.00 51.78 176 LEU A O 1
ATOM 1395 N N . ASN A 1 177 ? 19.604 -20.644 -29.410 1.00 45.75 177 ASN A N 1
ATOM 1396 C CA . ASN A 1 177 ? 20.411 -20.124 -30.521 1.00 45.75 177 ASN A CA 1
ATOM 1397 C C . ASN A 1 177 ? 21.698 -20.939 -30.668 1.00 45.75 177 ASN A C 1
ATOM 1399 O O . ASN A 1 177 ? 22.206 -21.011 -31.807 1.00 45.75 177 ASN A O 1
#